Protein AF-A0A7C6KUZ1-F1 (afdb_monomer)

Structure (mmCIF, N/CA/C/O backbone):
data_AF-A0A7C6KUZ1-F1
#
_entry.id   AF-A0A7C6KUZ1-F1
#
loop_
_atom_site.group_PDB
_atom_site.id
_atom_site.type_symbol
_atom_site.label_atom_id
_atom_site.label_alt_id
_atom_site.label_comp_id
_atom_site.label_asym_id
_atom_site.label_entity_id
_atom_site.label_seq_id
_atom_site.pdbx_PDB_ins_code
_atom_site.Cartn_x
_atom_site.Cartn_y
_atom_site.Cartn_z
_atom_site.occupancy
_atom_site.B_iso_or_equiv
_atom_site.auth_seq_id
_atom_site.auth_comp_id
_atom_site.auth_asym_id
_atom_site.auth_atom_id
_atom_site.pdbx_PDB_model_num
ATOM 1 N N . SER A 1 1 ? 9.731 -13.318 -13.533 1.00 67.88 1 SER A N 1
ATOM 2 C CA . SER A 1 1 ? 9.171 -14.686 -13.403 1.00 67.88 1 SER A CA 1
ATOM 3 C C . SER A 1 1 ? 7.749 -14.728 -13.970 1.00 67.88 1 SER A C 1
ATOM 5 O O . SER A 1 1 ? 7.139 -13.667 -14.091 1.00 67.88 1 SER A O 1
ATOM 7 N N . PHE A 1 2 ? 7.208 -15.910 -14.306 1.00 75.69 2 PHE A N 1
ATOM 8 C CA . PHE A 1 2 ? 5.798 -16.084 -14.705 1.00 75.69 2 PHE A CA 1
ATOM 9 C C . PHE A 1 2 ? 4.838 -15.496 -13.659 1.00 75.69 2 PHE A C 1
ATOM 11 O O . PHE A 1 2 ? 3.909 -14.778 -14.020 1.00 75.69 2 PHE A O 1
ATOM 18 N N . SER A 1 3 ? 5.126 -15.685 -12.365 1.00 73.25 3 SER A N 1
ATOM 19 C CA . SER A 1 3 ? 4.327 -15.123 -11.269 1.00 73.25 3 SER A CA 1
ATOM 20 C C . SER A 1 3 ? 4.260 -13.597 -11.333 1.00 73.25 3 SER A C 1
ATOM 22 O O . SER A 1 3 ? 3.176 -13.034 -11.259 1.00 73.25 3 SER A O 1
ATOM 24 N N . THR A 1 4 ? 5.388 -12.913 -11.560 1.00 75.25 4 THR A N 1
ATOM 25 C CA . THR A 1 4 ? 5.439 -11.448 -11.730 1.00 75.25 4 THR A CA 1
ATOM 26 C C . THR A 1 4 ? 4.533 -10.992 -12.874 1.00 75.25 4 THR A C 1
ATOM 28 O O . THR A 1 4 ? 3.771 -10.040 -12.729 1.00 75.25 4 THR A O 1
ATOM 31 N N . TRP A 1 5 ? 4.587 -11.689 -14.011 1.00 80.56 5 TRP A N 1
ATOM 32 C CA . TRP A 1 5 ? 3.761 -11.385 -15.178 1.00 80.56 5 TRP A CA 1
ATOM 33 C C . TRP A 1 5 ? 2.267 -11.626 -14.912 1.00 80.56 5 TRP A C 1
ATOM 35 O O . TRP A 1 5 ? 1.442 -10.776 -15.246 1.00 80.56 5 TRP A O 1
ATOM 45 N N . LEU A 1 6 ? 1.915 -12.714 -14.226 1.00 79.06 6 LEU A N 1
ATOM 46 C CA . LEU A 1 6 ? 0.539 -12.987 -13.815 1.00 79.06 6 LEU A CA 1
ATOM 47 C C . LEU A 1 6 ? 0.023 -11.928 -12.828 1.00 79.06 6 LEU A C 1
ATOM 49 O O . LEU A 1 6 ? -1.076 -11.403 -13.009 1.00 79.06 6 LEU A O 1
ATOM 53 N N . TYR A 1 7 ? 0.839 -11.540 -11.840 1.00 75.44 7 TYR A N 1
ATOM 54 C CA . TYR A 1 7 ? 0.513 -10.459 -10.910 1.00 75.44 7 TYR A CA 1
ATOM 55 C C . TYR A 1 7 ? 0.292 -9.135 -11.638 1.00 75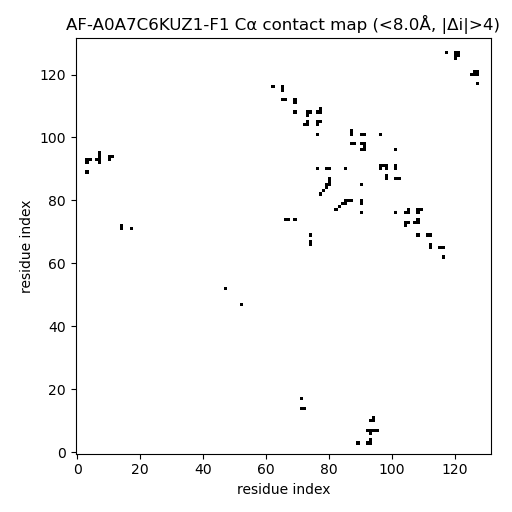.44 7 TYR A C 1
ATOM 57 O O . TYR A 1 7 ? -0.630 -8.413 -11.265 1.00 75.44 7 TYR A O 1
ATOM 65 N N . ARG A 1 8 ? 1.062 -8.817 -12.690 1.00 76.50 8 ARG A N 1
ATOM 66 C CA . ARG A 1 8 ? 0.825 -7.622 -13.525 1.00 76.50 8 ARG A CA 1
ATOM 67 C C . ARG A 1 8 ? -0.563 -7.641 -14.144 1.00 76.50 8 ARG A C 1
ATOM 69 O O . ARG A 1 8 ? -1.296 -6.663 -14.021 1.00 76.50 8 ARG A O 1
ATOM 76 N N . ILE A 1 9 ? -0.922 -8.742 -14.803 1.00 77.12 9 ILE A N 1
ATOM 77 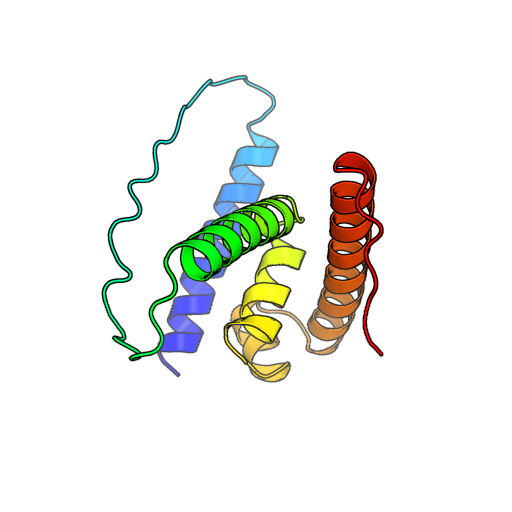C CA . ILE A 1 9 ? -2.217 -8.870 -15.480 1.00 77.12 9 ILE A CA 1
ATOM 78 C C . ILE A 1 9 ? -3.349 -8.765 -14.460 1.00 77.12 9 ILE A C 1
ATOM 80 O O . ILE A 1 9 ? -4.218 -7.907 -14.604 1.00 77.12 9 ILE A O 1
ATOM 84 N N . ALA A 1 10 ? -3.298 -9.566 -13.394 1.00 79.44 10 ALA A N 1
ATOM 85 C CA . ALA A 1 10 ? -4.315 -9.564 -12.348 1.00 79.44 10 ALA A CA 1
ATOM 86 C C . ALA A 1 10 ? -4.461 -8.179 -11.694 1.00 79.44 10 ALA A C 1
ATOM 88 O O . ALA A 1 10 ? -5.572 -7.675 -11.532 1.00 79.44 10 ALA A O 1
ATOM 89 N N . THR A 1 11 ? -3.338 -7.527 -11.379 1.00 80.25 11 THR A N 1
ATOM 90 C CA . THR A 1 11 ? -3.309 -6.185 -10.785 1.00 80.25 11 THR A CA 1
ATOM 91 C C . THR A 1 11 ? -3.942 -5.149 -11.704 1.00 80.25 11 THR A C 1
ATOM 93 O O . THR A 1 11 ? -4.770 -4.359 -11.250 1.00 80.25 11 THR A O 1
ATOM 96 N N . ASN A 1 12 ? -3.579 -5.145 -12.988 1.00 83.56 12 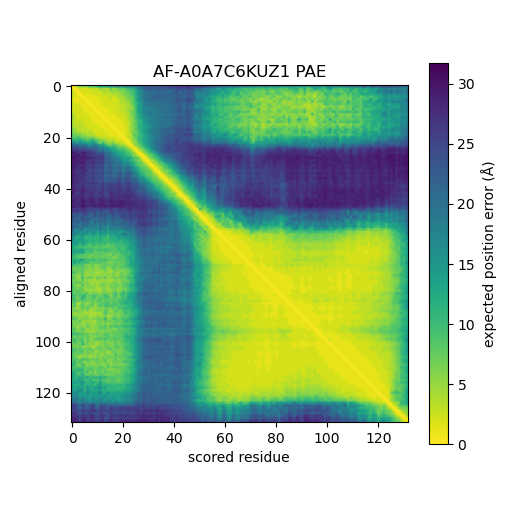ASN A N 1
ATOM 97 C CA . ASN A 1 12 ? -4.104 -4.182 -13.951 1.00 83.56 12 ASN A CA 1
ATOM 98 C C . ASN A 1 12 ? -5.613 -4.355 -14.139 1.00 83.56 12 ASN A C 1
ATOM 100 O O . ASN A 1 12 ? -6.345 -3.374 -14.031 1.00 83.56 12 ASN A O 1
ATOM 104 N N . VAL A 1 13 ? -6.083 -5.595 -14.310 1.00 81.69 13 VAL A N 1
ATOM 105 C CA . VAL A 1 13 ? -7.515 -5.904 -14.443 1.00 81.69 13 VAL A CA 1
ATOM 106 C C . VAL A 1 13 ? -8.286 -5.460 -13.198 1.00 81.69 13 VAL A C 1
ATOM 108 O O . VAL A 1 13 ? -9.290 -4.759 -13.317 1.00 81.69 13 VAL A O 1
ATOM 111 N N . CYS A 1 14 ? -7.794 -5.776 -11.995 1.00 79.00 14 CYS A N 1
ATOM 112 C CA . CYS A 1 14 ? -8.432 -5.344 -10.748 1.00 79.00 14 CYS A CA 1
ATOM 113 C C . CYS A 1 14 ? -8.471 -3.817 -10.606 1.00 79.00 14 CYS A C 1
ATOM 115 O O . CYS A 1 14 ? -9.504 -3.250 -10.245 1.00 79.00 14 CYS A O 1
ATOM 117 N N . LEU A 1 15 ? -7.362 -3.125 -10.885 1.00 83.50 15 LEU A N 1
ATOM 118 C CA . LEU A 1 15 ? -7.313 -1.666 -10.788 1.00 83.50 15 LEU A CA 1
ATOM 119 C C . LEU A 1 15 ? -8.227 -0.994 -11.816 1.00 83.50 15 LEU A C 1
ATOM 121 O O . LEU A 1 15 ? -8.883 -0.004 -11.482 1.00 83.50 15 LEU A O 1
ATOM 125 N N . ASP A 1 16 ? -8.297 -1.518 -13.035 1.00 81.69 16 ASP A N 1
ATOM 126 C CA . ASP A 1 16 ? -9.163 -0.981 -14.081 1.00 81.69 16 ASP A CA 1
ATOM 127 C C . ASP A 1 16 ? -10.638 -1.224 -13.783 1.00 81.69 16 ASP A C 1
ATOM 129 O O . ASP A 1 16 ? -11.445 -0.303 -13.935 1.00 81.69 16 ASP A O 1
ATOM 133 N N . GLU A 1 17 ? -10.989 -2.390 -13.243 1.00 79.62 17 GLU A N 1
ATOM 134 C CA . GLU A 1 17 ? -12.339 -2.671 -12.759 1.00 79.62 17 GLU A CA 1
ATOM 135 C C . GLU A 1 17 ? -12.739 -1.747 -11.607 1.00 79.62 17 GLU A C 1
ATOM 137 O O . GLU A 1 17 ? -13.832 -1.178 -11.620 1.00 79.62 17 GLU A O 1
ATOM 142 N N . LEU A 1 18 ? -11.847 -1.503 -10.644 1.00 78.56 18 LEU A N 1
ATOM 143 C CA . LEU A 1 18 ? -12.104 -0.559 -9.552 1.00 78.56 18 LEU A CA 1
ATOM 144 C C . LEU A 1 18 ? -12.268 0.877 -10.063 1.00 78.56 18 LEU A C 1
ATOM 146 O O . LEU A 1 18 ? -13.181 1.587 -9.637 1.00 78.56 18 LEU A O 1
ATOM 150 N N . ARG A 1 19 ? -11.440 1.309 -11.023 1.00 77.25 19 ARG A N 1
ATOM 151 C CA . ARG A 1 19 ? -11.607 2.611 -11.689 1.00 77.25 19 ARG A CA 1
ATOM 152 C C . ARG A 1 19 ? -12.938 2.685 -12.435 1.00 77.25 19 ARG A C 1
ATOM 154 O O . ARG A 1 19 ? -13.618 3.705 -12.360 1.00 77.25 19 ARG A O 1
ATOM 161 N N . ARG A 1 20 ? -13.329 1.620 -13.142 1.00 74.19 20 ARG A N 1
ATOM 162 C CA . ARG A 1 20 ? -14.603 1.532 -13.867 1.00 74.19 20 ARG A CA 1
ATOM 163 C C . ARG A 1 20 ? -15.791 1.604 -12.913 1.00 74.19 20 ARG A C 1
ATOM 165 O O . ARG A 1 20 ? -16.735 2.328 -13.208 1.00 74.19 20 ARG A O 1
ATOM 172 N N . ARG A 1 21 ? -15.744 0.902 -11.779 1.00 72.81 21 ARG A N 1
ATOM 173 C CA . ARG A 1 21 ? -16.782 0.944 -10.736 1.00 72.81 21 ARG A CA 1
ATOM 174 C C . ARG A 1 21 ? -16.903 2.337 -10.123 1.00 72.81 21 ARG A C 1
ATOM 176 O O . ARG A 1 21 ? -18.005 2.865 -10.082 1.00 72.81 21 ARG A O 1
ATOM 183 N N . ASN A 1 22 ? -15.783 2.979 -9.783 1.00 64.94 22 ASN A N 1
ATOM 184 C CA . ASN A 1 22 ? -15.789 4.357 -9.279 1.00 64.94 22 ASN A CA 1
ATOM 185 C C . ASN A 1 22 ? -16.365 5.361 -10.293 1.00 64.94 22 ASN A C 1
ATOM 187 O O . ASN A 1 22 ? -17.048 6.295 -9.894 1.00 64.94 22 ASN A O 1
ATOM 191 N N . ARG A 1 23 ? -16.141 5.162 -11.602 1.00 63.41 23 ARG A N 1
ATOM 192 C CA . ARG A 1 23 ? -16.759 5.988 -12.659 1.00 63.41 23 ARG A CA 1
ATOM 193 C C . ARG A 1 23 ? -18.249 5.694 -12.873 1.00 63.41 23 ARG A C 1
ATOM 195 O O . ARG A 1 23 ? -18.985 6.589 -13.263 1.00 63.41 23 ARG A O 1
ATOM 202 N N . LYS A 1 24 ? -18.694 4.454 -12.640 1.00 56.25 24 LYS A N 1
ATOM 203 C CA . LYS A 1 24 ? -20.103 4.035 -12.772 1.00 56.25 24 LYS A CA 1
ATOM 204 C C . LYS A 1 24 ? -20.946 4.293 -11.515 1.00 56.25 24 LYS A C 1
ATOM 206 O O . LYS A 1 24 ? -22.163 4.179 -11.592 1.00 56.25 24 LYS A O 1
ATOM 211 N N . ALA A 1 25 ? -20.337 4.697 -10.399 1.00 51.00 25 ALA A N 1
ATOM 212 C CA . ALA A 1 25 ? -21.009 4.996 -9.130 1.00 51.00 25 ALA A CA 1
ATOM 213 C C . ALA A 1 25 ? -21.935 6.241 -9.148 1.00 51.00 25 ALA A C 1
ATOM 215 O O . ALA A 1 25 ? -22.352 6.701 -8.091 1.00 51.00 25 ALA A O 1
ATOM 216 N N . VAL A 1 26 ? -22.292 6.770 -10.329 1.00 50.41 26 VAL A N 1
ATOM 217 C CA . VAL A 1 26 ? -23.404 7.728 -10.5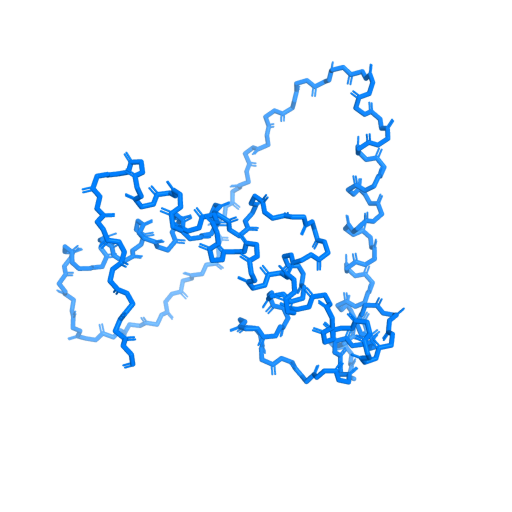14 1.00 50.41 26 VAL A CA 1
ATOM 218 C C . VAL A 1 26 ? -24.765 7.007 -10.588 1.00 50.41 26 VAL A C 1
ATOM 220 O O . VAL A 1 26 ? -25.804 7.654 -10.560 1.00 50.41 26 VAL A O 1
ATOM 223 N N . VAL A 1 27 ? -24.801 5.670 -10.615 1.00 40.84 27 VAL A N 1
ATOM 224 C CA . VAL A 1 27 ? -26.057 4.903 -10.555 1.00 40.84 27 VAL A CA 1
ATOM 225 C C . VAL A 1 27 ? -25.977 3.892 -9.406 1.00 40.84 27 VAL A C 1
ATOM 227 O O . VAL A 1 27 ? -25.052 3.073 -9.396 1.00 40.84 27 VAL A O 1
ATOM 230 N N . PRO A 1 28 ? -26.892 3.933 -8.418 1.00 42.22 28 PRO A N 1
ATOM 231 C CA . PRO A 1 28 ? -26.840 3.027 -7.284 1.00 42.22 28 PRO A CA 1
ATOM 232 C C . PRO A 1 28 ? -27.331 1.652 -7.733 1.00 42.22 28 PRO A C 1
ATOM 234 O O . PRO A 1 28 ? -28.497 1.482 -8.073 1.00 42.22 28 PRO A O 1
ATOM 237 N N . ILE A 1 29 ? -26.449 0.655 -7.721 1.00 42.06 29 ILE A N 1
ATOM 238 C CA . ILE A 1 29 ? -26.863 -0.746 -7.787 1.00 42.06 29 ILE A CA 1
ATOM 239 C C . ILE A 1 29 ? -26.324 -1.434 -6.543 1.00 42.06 29 ILE A C 1
ATOM 241 O O . ILE A 1 29 ? -25.121 -1.631 -6.368 1.00 42.06 29 ILE A O 1
ATOM 245 N N . HIS A 1 30 ? -27.269 -1.732 -5.660 1.00 44.88 30 HIS A N 1
ATOM 246 C CA . HIS A 1 30 ? -27.124 -2.607 -4.517 1.00 44.88 30 HIS A CA 1
ATOM 247 C C . HIS A 1 30 ? -26.682 -3.985 -5.022 1.00 44.88 30 HIS A C 1
ATOM 249 O O . HIS A 1 30 ? -27.452 -4.678 -5.680 1.00 44.88 30 HIS A O 1
ATOM 255 N N . CYS A 1 31 ? -25.444 -4.377 -4.739 1.00 35.38 31 CYS A N 1
ATOM 256 C CA . CYS A 1 31 ? -24.990 -5.748 -4.931 1.00 35.38 31 CYS A CA 1
ATOM 257 C C . CYS A 1 31 ? -24.258 -6.182 -3.667 1.00 35.38 31 CYS A C 1
ATOM 259 O O . CYS A 1 31 ? -23.110 -5.804 -3.433 1.00 35.38 31 CYS A O 1
ATOM 261 N N . GLN A 1 32 ? -24.964 -6.965 -2.854 1.00 41.84 32 GLN A N 1
ATOM 262 C CA . GLN A 1 32 ? -24.366 -7.829 -1.850 1.00 41.84 32 GLN A CA 1
ATOM 263 C C . GLN A 1 32 ? -23.457 -8.812 -2.590 1.00 41.84 32 GLN A C 1
ATOM 265 O O . GLN A 1 32 ? -23.897 -9.491 -3.516 1.00 41.84 32 GLN A O 1
ATOM 270 N N . VAL A 1 33 ? -22.179 -8.837 -2.225 1.00 35.78 33 VAL A N 1
ATOM 271 C CA . VAL A 1 33 ? -21.237 -9.851 -2.693 1.00 35.78 33 VAL A CA 1
ATOM 272 C C . VAL A 1 33 ? -20.814 -10.625 -1.457 1.00 35.78 33 VAL A C 1
ATOM 274 O O . VAL A 1 33 ? -19.962 -10.178 -0.694 1.00 35.78 33 VAL A O 1
ATOM 277 N N . THR A 1 34 ? -21.468 -11.760 -1.241 1.00 38.34 34 THR A N 1
ATOM 278 C CA . THR A 1 34 ? -20.961 -12.853 -0.418 1.00 38.34 34 THR A CA 1
ATOM 279 C C . THR A 1 34 ? -19.747 -13.431 -1.141 1.00 38.34 34 THR A C 1
ATOM 281 O O . THR A 1 34 ? -19.876 -13.987 -2.229 1.00 38.34 34 THR A O 1
ATOM 284 N N . ILE A 1 35 ? -18.556 -13.222 -0.579 1.00 39.50 35 ILE A N 1
ATOM 285 C CA . ILE A 1 35 ? -17.341 -13.919 -1.006 1.00 39.50 35 ILE A CA 1
ATOM 286 C C . ILE A 1 35 ? -17.171 -15.080 -0.035 1.00 39.50 35 ILE A C 1
ATOM 288 O O . ILE A 1 35 ? -16.973 -14.874 1.160 1.00 39.50 35 ILE A O 1
ATOM 292 N N . ASP A 1 36 ? -17.351 -16.281 -0.566 1.00 39.31 36 ASP A N 1
ATOM 293 C CA . ASP A 1 36 ? -17.129 -17.551 0.107 1.00 39.31 36 ASP A CA 1
ATOM 294 C C . ASP A 1 36 ? -15.612 -17.810 0.133 1.00 39.31 36 ASP A C 1
ATOM 296 O O . ASP A 1 36 ? -15.023 -18.202 -0.874 1.00 39.31 36 ASP A O 1
ATOM 300 N N . ASP A 1 37 ? -14.959 -17.479 1.250 1.00 39.06 37 ASP A N 1
ATOM 301 C CA . ASP A 1 37 ? -13.518 -17.674 1.464 1.00 39.06 37 ASP A CA 1
ATOM 302 C C . ASP A 1 37 ? -13.260 -19.024 2.165 1.00 39.06 37 ASP A C 1
ATOM 304 O O . ASP A 1 37 ? -12.805 -19.094 3.309 1.00 39.06 37 ASP A O 1
ATOM 308 N N . GLU A 1 38 ? -13.511 -20.132 1.466 1.00 45.56 38 GLU A N 1
ATOM 309 C CA . GLU A 1 38 ? -12.865 -21.411 1.774 1.00 45.56 38 GLU A CA 1
ATOM 310 C C . GLU A 1 38 ? -11.614 -21.561 0.905 1.00 45.56 38 GLU A C 1
ATOM 312 O O . GLU A 1 38 ? -11.713 -21.966 -0.252 1.00 45.56 38 GLU A O 1
ATOM 317 N N . GLN A 1 39 ? -10.433 -21.243 1.460 1.00 41.53 39 GLN A N 1
ATOM 318 C CA . GLN A 1 39 ? -9.166 -21.962 1.211 1.00 41.53 39 GLN A CA 1
ATOM 319 C C . GLN A 1 39 ? -7.963 -21.314 1.918 1.00 41.53 39 GLN A C 1
ATOM 321 O O . GLN A 1 39 ? -7.116 -20.695 1.292 1.00 41.53 39 GLN A O 1
ATOM 326 N N . TYR A 1 40 ? -7.828 -21.540 3.226 1.00 36.34 40 TYR A N 1
ATOM 327 C CA . TYR A 1 40 ? -6.516 -21.595 3.891 1.00 36.34 40 TYR A CA 1
ATOM 328 C C . TYR A 1 40 ? -6.596 -22.613 5.032 1.00 36.34 40 TYR A C 1
ATOM 330 O O . TYR A 1 40 ? -6.799 -22.276 6.197 1.00 36.34 40 TYR A O 1
ATOM 338 N N . ARG A 1 41 ? -6.501 -23.900 4.680 1.00 43.28 41 ARG A N 1
ATOM 339 C CA . ARG A 1 41 ? -6.446 -25.003 5.645 1.00 43.28 41 ARG A CA 1
ATOM 340 C C . ARG A 1 41 ? -4.989 -25.390 5.922 1.00 43.28 41 ARG A C 1
ATOM 342 O O . ARG A 1 41 ? -4.282 -25.815 5.018 1.00 43.28 41 ARG A O 1
ATOM 349 N N . ASN A 1 42 ? -4.653 -25.337 7.213 1.00 40.91 42 ASN A N 1
ATOM 350 C CA . ASN A 1 42 ? -3.723 -26.200 7.954 1.00 40.91 42 ASN A CA 1
ATOM 351 C C . ASN A 1 42 ? -2.205 -25.963 7.844 1.00 40.91 42 ASN A C 1
ATOM 353 O O . ASN A 1 42 ? -1.524 -26.537 7.002 1.00 40.91 42 ASN A O 1
ATOM 357 N N . ILE A 1 43 ? -1.669 -25.283 8.863 1.00 40.41 43 ILE A N 1
ATOM 358 C CA . ILE A 1 43 ? -0.380 -25.632 9.478 1.00 40.41 43 ILE A CA 1
ATOM 359 C C . ILE A 1 43 ? -0.696 -25.918 10.957 1.00 40.41 43 ILE A C 1
ATOM 361 O O . ILE A 1 43 ? -1.165 -25.006 11.639 1.00 40.41 43 ILE A O 1
ATOM 365 N N . PRO A 1 44 ? -0.551 -27.157 11.456 1.00 44.91 44 PRO A N 1
ATOM 366 C CA . PRO A 1 44 ? -0.802 -27.455 12.858 1.00 44.91 44 PRO A CA 1
ATOM 367 C C . PRO A 1 44 ? 0.448 -27.107 13.670 1.00 44.91 44 PRO A C 1
ATOM 369 O O . PRO A 1 44 ? 1.480 -27.751 13.503 1.00 44.91 44 PRO A O 1
ATOM 372 N N . ASP A 1 45 ? 0.353 -26.106 14.545 1.00 37.72 45 ASP A N 1
ATOM 373 C CA . ASP A 1 45 ? 1.369 -25.862 15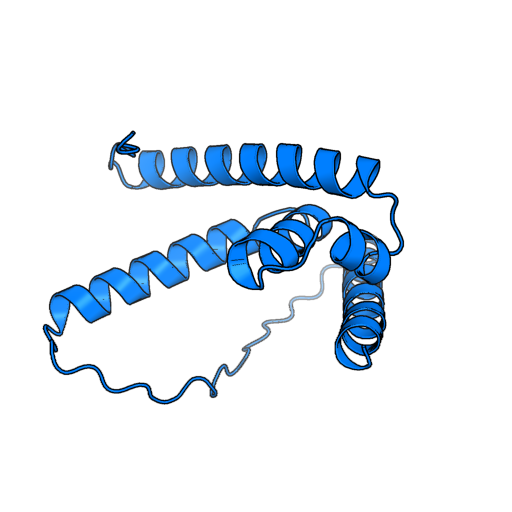.572 1.00 37.72 45 ASP A CA 1
ATOM 374 C C . ASP A 1 45 ? 0.778 -26.058 16.978 1.00 37.72 45 ASP A C 1
ATOM 376 O O . ASP A 1 45 ? -0.345 -25.651 17.288 1.00 37.72 45 ASP A O 1
ATOM 380 N N . LEU A 1 46 ? 1.542 -26.764 17.806 1.00 43.66 46 LEU A N 1
ATOM 381 C CA . LEU A 1 46 ? 1.152 -27.545 18.985 1.00 43.66 46 LEU A CA 1
ATOM 382 C C . LEU A 1 46 ? 1.041 -26.716 20.280 1.00 43.66 46 LEU A C 1
ATOM 384 O O . LEU A 1 46 ? 1.298 -27.215 21.370 1.00 43.66 46 LEU A O 1
ATOM 388 N N . SER A 1 47 ? 0.600 -25.459 20.187 1.00 41.84 47 SER A N 1
ATOM 389 C CA . SER A 1 47 ? 0.408 -24.566 21.348 1.00 41.84 47 SER A CA 1
ATOM 390 C C . SER A 1 47 ? -1.006 -23.970 21.362 1.00 41.84 47 SER A C 1
ATOM 392 O O . SER A 1 47 ? -1.210 -22.758 21.321 1.00 41.84 47 SER A O 1
ATOM 394 N N . TYR A 1 48 ? -2.008 -24.850 21.336 1.00 43.09 48 TYR A N 1
ATOM 395 C CA . TYR A 1 48 ? -3.417 -24.527 21.108 1.00 43.09 48 TYR A CA 1
ATOM 396 C C . TYR A 1 48 ? -4.099 -23.993 22.379 1.00 43.09 48 TYR A C 1
ATOM 398 O O . TYR A 1 48 ? -4.680 -24.753 23.151 1.00 43.09 48 TYR A O 1
ATOM 406 N N . VAL A 1 49 ? -4.049 -22.675 22.596 1.00 44.06 49 VAL A N 1
ATOM 407 C CA . VAL A 1 49 ? -4.940 -21.978 23.541 1.00 44.06 49 VAL A CA 1
ATOM 408 C C . VAL A 1 49 ? -6.083 -21.363 22.725 1.00 44.06 49 VAL A C 1
ATOM 410 O O . VAL A 1 49 ? -5.848 -20.375 22.024 1.00 44.06 49 VAL A O 1
ATOM 413 N N . PRO A 1 50 ? -7.312 -21.920 22.770 1.00 55.59 50 PRO A N 1
ATOM 414 C CA . PRO A 1 50 ? -8.414 -21.497 21.899 1.00 55.59 50 PRO A CA 1
ATOM 415 C C . PRO A 1 50 ? -8.707 -19.995 21.973 1.00 55.59 50 PRO A C 1
ATOM 417 O O . PRO A 1 50 ? -8.981 -19.363 20.959 1.00 55.59 50 PRO A O 1
ATOM 420 N N . GLU A 1 51 ? -8.576 -19.410 23.160 1.00 43.19 51 GLU A N 1
ATOM 421 C CA . GLU A 1 51 ? -8.850 -17.997 23.419 1.00 43.19 51 GLU A CA 1
ATOM 422 C C . GLU A 1 51 ? -7.853 -17.052 22.719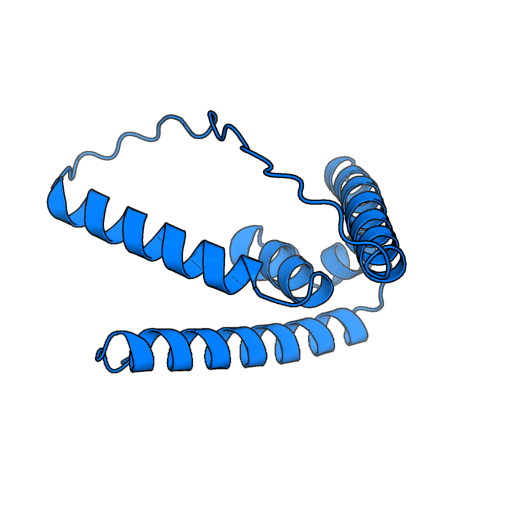 1.00 43.19 51 GLU A C 1
ATOM 424 O O . GLU A 1 51 ? -8.261 -16.060 22.119 1.00 43.19 51 GLU A O 1
ATOM 429 N N . LEU A 1 52 ? -6.559 -17.399 22.686 1.00 41.97 52 LEU A N 1
ATOM 430 C CA . LEU A 1 52 ? -5.530 -16.618 21.980 1.00 41.97 52 LEU A CA 1
ATOM 431 C C . LEU A 1 52 ? -5.642 -16.762 20.453 1.00 41.97 52 LEU A C 1
ATOM 433 O O . LEU A 1 52 ? -5.375 -15.818 19.704 1.00 41.97 52 LEU A O 1
ATOM 437 N N . VAL A 1 53 ? -6.068 -17.933 19.973 1.00 54.31 53 VAL A N 1
ATOM 438 C CA . VAL A 1 53 ? -6.303 -18.182 18.541 1.00 54.31 53 VAL A CA 1
ATOM 439 C C . VAL A 1 53 ? -7.530 -17.412 18.042 1.00 54.31 53 VAL A C 1
ATOM 441 O O . VAL A 1 53 ? -7.524 -16.904 16.923 1.00 54.31 53 VAL A O 1
ATOM 444 N N . VAL A 1 54 ? -8.577 -17.282 18.859 1.00 58.03 54 VAL A N 1
ATOM 445 C CA . VAL A 1 54 ? -9.761 -16.481 18.511 1.00 58.03 54 VAL A CA 1
ATOM 446 C C . VAL A 1 54 ? -9.435 -14.986 18.532 1.00 58.03 54 VAL A C 1
ATOM 448 O O . VAL A 1 54 ? -9.674 -14.318 17.529 1.00 58.03 54 VAL A O 1
ATOM 451 N N . GLN A 1 55 ? -8.784 -14.476 19.586 1.00 59.09 55 GLN A N 1
ATOM 452 C CA . GLN A 1 55 ? -8.385 -13.060 19.657 1.00 59.09 55 GLN A CA 1
ATOM 453 C C . GLN A 1 55 ? -7.444 -12.650 18.512 1.00 59.09 55 GLN A 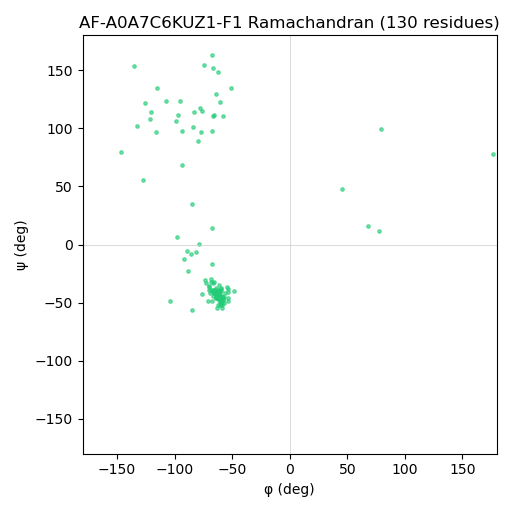C 1
ATOM 455 O O . GLN A 1 55 ? -7.554 -11.551 17.967 1.00 59.09 55 GLN A O 1
ATOM 460 N N . SER A 1 56 ? -6.526 -13.535 18.105 1.00 67.00 56 SER A N 1
ATOM 461 C CA . SER A 1 56 ? -5.638 -13.270 16.965 1.00 67.00 56 SER A CA 1
ATOM 462 C C . SER A 1 56 ? -6.376 -13.272 15.625 1.00 67.00 56 SER A C 1
ATOM 464 O O . SER A 1 56 ? -6.066 -12.438 14.774 1.00 67.00 56 SER A O 1
ATOM 466 N N . LYS A 1 57 ? -7.385 -14.135 15.444 1.00 75.06 57 LYS A N 1
ATOM 467 C CA . LYS A 1 57 ? -8.245 -14.129 14.250 1.00 75.06 57 LYS A CA 1
ATOM 468 C C . LYS A 1 57 ? -9.100 -12.869 14.156 1.00 75.06 57 LYS A C 1
ATOM 470 O O . LYS A 1 57 ? -9.167 -12.284 13.079 1.00 75.06 57 LYS A O 1
ATOM 475 N N . GLU A 1 58 ? -9.707 -12.435 15.258 1.00 75.75 58 GLU A N 1
ATOM 476 C CA . GLU A 1 58 ? -10.485 -11.190 15.306 1.00 75.75 58 GLU A CA 1
ATOM 477 C C . GLU A 1 58 ? -9.600 -9.991 14.950 1.00 75.75 58 GLU A C 1
ATOM 479 O O . GLU A 1 58 ? -9.903 -9.239 14.026 1.00 75.75 58 GLU A O 1
ATOM 484 N N . LEU A 1 59 ? -8.429 -9.871 15.584 1.00 77.19 59 LEU A N 1
ATOM 485 C CA . LEU A 1 59 ? -7.477 -8.807 15.271 1.00 77.19 59 LEU A CA 1
ATOM 486 C C . LEU A 1 59 ? -7.013 -8.851 13.804 1.00 77.19 59 LEU A C 1
ATOM 488 O O . LEU A 1 59 ? -6.871 -7.808 13.162 1.00 77.19 59 LEU A O 1
ATOM 492 N N . GLN A 1 60 ? -6.778 -10.045 13.258 1.00 80.00 60 GLN A N 1
ATOM 493 C CA . GLN A 1 60 ? -6.399 -10.215 11.858 1.00 80.00 60 GLN A CA 1
ATOM 494 C C . GLN A 1 60 ? -7.507 -9.733 10.914 1.00 80.00 60 GLN A C 1
ATOM 496 O O . GLN A 1 60 ? -7.208 -9.025 9.950 1.00 80.00 60 GLN A O 1
ATOM 501 N N . GLN A 1 61 ? -8.768 -10.074 11.192 1.00 83.62 61 GLN A N 1
ATOM 502 C CA . GLN A 1 61 ? -9.917 -9.599 10.418 1.00 83.62 61 GLN A CA 1
ATOM 503 C C . GLN A 1 61 ? -10.029 -8.072 10.476 1.00 83.62 61 GLN A C 1
ATOM 505 O O . GLN A 1 61 ? -10.144 -7.423 9.438 1.00 83.62 61 GLN A O 1
ATOM 510 N N . GLU A 1 62 ? -9.874 -7.481 11.657 1.00 85.31 62 GLU A N 1
ATOM 511 C CA . GLU A 1 62 ? -9.930 -6.029 11.848 1.00 85.31 62 GLU A CA 1
ATOM 512 C C . GLU A 1 62 ? -8.822 -5.301 11.070 1.00 85.31 62 GLU A C 1
ATOM 514 O O . GLU A 1 62 ? -9.065 -4.316 10.365 1.00 85.31 62 GLU A O 1
ATOM 519 N N . ILE A 1 63 ? -7.588 -5.809 11.124 1.00 83.38 63 ILE A N 1
ATOM 520 C CA . ILE A 1 63 ? -6.475 -5.269 10.333 1.00 83.38 63 ILE A CA 1
ATOM 521 C C . ILE A 1 63 ? -6.757 -5.422 8.833 1.00 83.38 63 ILE A C 1
ATOM 523 O O . ILE A 1 63 ? -6.497 -4.491 8.060 1.00 83.38 63 ILE A O 1
ATOM 527 N N . GLN A 1 64 ? -7.312 -6.561 8.414 1.00 86.94 64 GLN A N 1
ATOM 528 C CA . GLN A 1 64 ? -7.663 -6.817 7.022 1.00 86.94 64 GLN A CA 1
ATOM 529 C C . GLN A 1 64 ? -8.724 -5.829 6.519 1.00 86.94 64 GLN A C 1
ATOM 531 O O . GLN A 1 64 ? -8.579 -5.286 5.422 1.00 86.94 64 GLN A O 1
ATOM 536 N N . GLU A 1 65 ? -9.741 -5.516 7.321 1.00 89.12 65 GLU A N 1
ATOM 537 C CA . GLU A 1 65 ? -10.743 -4.491 7.011 1.00 89.12 65 GLU A CA 1
ATOM 538 C C . GLU A 1 65 ? -10.120 -3.099 6.879 1.00 89.12 65 GLU A C 1
ATOM 540 O O . GLU A 1 65 ? -10.393 -2.362 5.923 1.00 89.12 65 GLU A O 1
ATOM 545 N N . ILE A 1 66 ? -9.205 -2.743 7.782 1.00 88.44 66 ILE A N 1
ATOM 546 C CA . ILE A 1 66 ? -8.494 -1.465 7.715 1.00 88.44 66 ILE A CA 1
ATOM 547 C C . ILE A 1 66 ? -7.667 -1.376 6.426 1.00 88.44 66 ILE A C 1
ATOM 549 O O . ILE A 1 66 ? -7.731 -0.355 5.729 1.00 88.44 66 ILE A O 1
ATOM 553 N N . ILE A 1 67 ? -6.938 -2.434 6.063 1.00 87.31 67 ILE A N 1
ATOM 554 C CA . ILE A 1 67 ? -6.192 -2.532 4.800 1.00 87.31 67 ILE A CA 1
ATOM 555 C C . ILE A 1 67 ? -7.152 -2.444 3.600 1.00 87.31 67 ILE A C 1
ATOM 557 O O . ILE A 1 67 ? -6.891 -1.711 2.636 1.00 87.31 67 ILE A O 1
ATOM 561 N N . ASN A 1 68 ? -8.310 -3.101 3.681 1.00 89.00 68 ASN A N 1
ATOM 562 C CA . ASN A 1 68 ? -9.374 -3.062 2.678 1.00 89.00 68 ASN A CA 1
ATOM 563 C C . ASN A 1 68 ? -10.068 -1.695 2.566 1.00 89.00 68 ASN A C 1
ATOM 565 O O . ASN A 1 68 ? -10.687 -1.395 1.547 1.00 89.00 68 ASN A O 1
ATOM 569 N N . SER A 1 69 ? -9.910 -0.815 3.550 1.00 89.06 69 SER A N 1
ATOM 570 C CA . SER A 1 69 ? -10.402 0.565 3.493 1.00 89.06 69 SER A CA 1
ATOM 571 C C . SER A 1 69 ? -9.395 1.554 2.879 1.00 89.06 69 SER A C 1
ATOM 573 O O . SER A 1 69 ? -9.695 2.745 2.727 1.00 89.06 69 SER A O 1
ATOM 575 N N . LEU A 1 70 ? -8.171 1.110 2.567 1.00 89.69 70 LEU A N 1
ATOM 576 C CA . LEU A 1 70 ? -7.169 1.933 1.889 1.00 89.69 70 LEU A CA 1
ATOM 577 C C . LEU A 1 70 ? -7.500 2.106 0.407 1.00 89.69 70 LEU A C 1
ATOM 579 O O . LEU A 1 70 ? -8.115 1.239 -0.220 1.00 89.69 70 LEU A O 1
ATOM 583 N N . ASN A 1 71 ? -6.997 3.205 -0.166 1.00 89.50 71 ASN A N 1
ATOM 584 C CA . ASN A 1 71 ? -6.985 3.403 -1.612 1.00 89.50 71 ASN A CA 1
ATOM 585 C C . ASN A 1 71 ? -6.375 2.155 -2.289 1.00 89.50 71 ASN A C 1
ATOM 587 O O . ASN A 1 71 ? -5.321 1.700 -1.834 1.00 89.50 71 ASN A O 1
ATOM 591 N N . PRO A 1 72 ? -6.980 1.627 -3.369 1.00 88.94 72 PRO A N 1
ATOM 592 C CA . PRO A 1 72 ? -6.496 0.431 -4.056 1.00 88.94 72 PRO A CA 1
ATOM 593 C C . PRO A 1 72 ? -4.998 0.448 -4.375 1.00 88.94 72 PRO A C 1
ATOM 595 O O . PRO A 1 72 ? -4.316 -0.552 -4.171 1.00 88.94 72 PRO A O 1
ATOM 598 N N . GLN A 1 73 ? -4.450 1.596 -4.791 1.00 88.69 73 GLN A N 1
ATOM 599 C CA . GLN A 1 73 ? -3.019 1.712 -5.094 1.00 88.69 73 GLN A CA 1
ATOM 600 C C . GLN A 1 73 ? -2.135 1.600 -3.847 1.00 88.69 73 GLN A C 1
ATOM 602 O O . GLN A 1 73 ? -1.017 1.106 -3.936 1.00 88.69 73 GLN A O 1
ATOM 607 N N . TYR A 1 74 ? -2.615 2.066 -2.692 1.00 92.62 74 TYR A N 1
ATOM 608 C CA . TYR A 1 74 ? -1.898 1.972 -1.417 1.00 92.62 74 TYR A CA 1
ATOM 609 C C . TYR A 1 74 ? -1.972 0.565 -0.842 1.00 92.62 74 TYR A C 1
ATOM 611 O O . TYR A 1 74 ? -0.963 0.037 -0.386 1.00 92.62 74 TYR A O 1
ATOM 619 N N . ARG A 1 75 ? -3.153 -0.053 -0.919 1.00 93.00 75 ARG A N 1
ATOM 620 C CA . ARG A 1 75 ? -3.362 -1.441 -0.515 1.00 93.00 75 ARG A CA 1
ATOM 621 C C . ARG A 1 75 ? -2.447 -2.381 -1.287 1.00 93.00 75 ARG A C 1
ATOM 623 O O . ARG A 1 75 ? -1.751 -3.184 -0.684 1.00 93.00 75 ARG A O 1
ATOM 630 N N . LEU A 1 76 ? -2.410 -2.226 -2.606 1.00 91.50 76 LEU A N 1
ATOM 631 C CA . LEU A 1 76 ? -1.601 -3.047 -3.494 1.00 91.50 76 LEU A CA 1
ATOM 632 C C . LEU A 1 76 ? -0.112 -3.009 -3.129 1.00 91.50 76 LEU A C 1
ATOM 634 O O . LEU A 1 76 ? 0.498 -4.059 -2.967 1.00 91.50 76 LEU A O 1
ATOM 638 N N . VAL A 1 77 ? 0.474 -1.817 -2.961 1.00 92.88 77 VAL A N 1
ATOM 639 C CA . VAL A 1 77 ? 1.907 -1.714 -2.629 1.00 92.88 77 VAL A CA 1
ATOM 640 C C . VAL A 1 77 ? 2.224 -2.225 -1.222 1.00 92.88 77 VAL A C 1
ATOM 642 O O . VAL A 1 77 ? 3.315 -2.745 -1.021 1.00 92.88 77 VAL A O 1
ATOM 645 N N . ILE A 1 78 ? 1.286 -2.123 -0.271 1.00 92.12 78 ILE A N 1
ATOM 646 C CA . ILE A 1 78 ? 1.426 -2.732 1.062 1.00 92.12 78 ILE A CA 1
ATOM 647 C C . ILE A 1 78 ? 1.388 -4.254 0.955 1.00 92.12 78 ILE A C 1
ATOM 649 O O . ILE A 1 78 ? 2.270 -4.907 1.492 1.00 92.12 78 ILE A O 1
ATOM 653 N N . ILE A 1 79 ? 0.420 -4.828 0.235 1.00 89.31 79 ILE A N 1
ATOM 654 C CA . ILE A 1 79 ? 0.323 -6.285 0.075 1.00 89.31 79 ILE A CA 1
ATOM 655 C C . ILE A 1 79 ? 1.591 -6.825 -0.584 1.00 89.31 79 ILE A C 1
ATOM 657 O O . ILE A 1 79 ? 2.207 -7.749 -0.063 1.00 89.31 79 ILE A O 1
ATOM 661 N N . LEU A 1 80 ? 2.019 -6.226 -1.696 1.00 89.88 80 LEU A N 1
ATOM 662 C CA . LEU A 1 80 ? 3.197 -6.707 -2.411 1.00 89.88 80 LEU A CA 1
ATOM 663 C C . LEU A 1 80 ? 4.472 -6.580 -1.567 1.00 89.88 80 LEU A C 1
ATOM 665 O O . LEU A 1 80 ? 5.302 -7.482 -1.595 1.00 89.88 80 LEU A O 1
ATOM 669 N N . ARG A 1 81 ? 4.634 -5.490 -0.803 1.00 92.12 81 ARG A N 1
ATOM 670 C CA . ARG A 1 81 ? 5.854 -5.268 -0.020 1.00 92.12 81 ARG A CA 1
ATOM 671 C C . ARG A 1 81 ? 5.841 -5.944 1.346 1.00 92.12 81 ARG A C 1
ATOM 673 O O . ARG A 1 81 ? 6.780 -6.655 1.675 1.00 92.12 81 ARG A O 1
ATOM 680 N N . ASP A 1 82 ? 4.838 -5.632 2.154 1.00 86.50 82 ASP A N 1
ATOM 681 C CA . ASP A 1 82 ? 4.818 -5.920 3.589 1.00 86.50 82 ASP A CA 1
ATOM 682 C C . ASP A 1 82 ? 4.241 -7.315 3.886 1.00 86.50 82 ASP A C 1
ATOM 684 O O . ASP A 1 82 ? 4.560 -7.881 4.925 1.00 86.50 82 ASP A O 1
ATOM 688 N N . ILE A 1 83 ? 3.432 -7.882 2.977 1.00 84.88 83 ILE A N 1
ATOM 689 C CA . ILE A 1 83 ? 2.844 -9.227 3.131 1.00 84.88 83 ILE A CA 1
ATOM 690 C C . ILE A 1 83 ? 3.563 -10.252 2.245 1.00 84.88 83 ILE A C 1
ATOM 692 O O . ILE A 1 83 ? 3.941 -11.315 2.717 1.00 84.88 83 ILE A O 1
ATOM 696 N N . GLN A 1 84 ? 3.765 -9.939 0.963 1.00 85.25 84 GLN A N 1
ATOM 697 C CA . GLN A 1 84 ? 4.351 -10.870 -0.013 1.00 85.25 84 GLN A CA 1
ATOM 698 C C . GLN A 1 84 ? 5.880 -10.750 -0.142 1.00 85.25 84 GLN A C 1
ATOM 700 O O . GLN A 1 84 ? 6.509 -11.610 -0.748 1.00 85.25 84 GLN A O 1
ATOM 705 N N . GLY A 1 85 ? 6.493 -9.696 0.409 1.00 87.75 85 GLY A N 1
ATOM 706 C CA . GLY A 1 85 ? 7.952 -9.564 0.484 1.00 87.75 85 GLY A CA 1
ATOM 707 C C . GLY A 1 85 ? 8.671 -9.136 -0.803 1.00 87.75 85 GLY A C 1
ATOM 708 O O . GLY A 1 85 ? 9.899 -9.183 -0.836 1.00 87.75 85 GLY A O 1
ATOM 709 N N . TYR A 1 86 ? 7.963 -8.681 -1.842 1.00 91.31 86 TYR A N 1
ATOM 710 C CA . TYR A 1 86 ? 8.588 -8.274 -3.108 1.00 91.31 86 TYR A CA 1
ATOM 711 C C . TYR A 1 86 ? 9.547 -7.077 -2.949 1.00 91.31 86 TYR A C 1
ATOM 7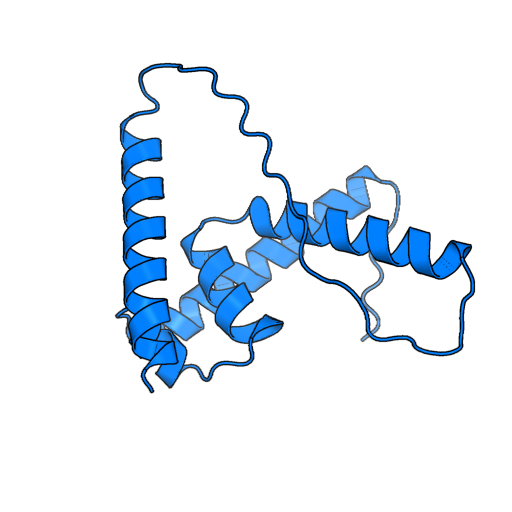13 O O . TYR A 1 86 ? 9.355 -6.165 -2.126 1.00 91.31 86 TYR A O 1
ATOM 721 N N . SER A 1 87 ? 10.589 -7.052 -3.783 1.00 92.94 87 SER A N 1
ATOM 722 C CA . SER A 1 87 ? 11.528 -5.928 -3.901 1.00 92.94 87 SER A CA 1
ATOM 723 C C . SER A 1 87 ? 10.864 -4.683 -4.506 1.00 92.94 87 SER A C 1
ATOM 725 O O . SER A 1 87 ? 9.781 -4.748 -5.090 1.00 92.94 87 SER A O 1
ATOM 727 N N . TYR A 1 88 ? 11.484 -3.507 -4.360 1.00 93.00 88 TYR A N 1
ATOM 728 C CA . TYR A 1 88 ? 10.916 -2.284 -4.945 1.00 93.00 88 TYR A CA 1
ATOM 729 C C . TYR A 1 88 ? 10.921 -2.327 -6.475 1.00 93.00 88 TYR A C 1
ATOM 731 O O . TYR A 1 88 ? 10.027 -1.769 -7.112 1.00 93.00 88 TYR A O 1
ATOM 739 N N . GLU A 1 89 ? 11.927 -2.991 -7.029 1.00 92.19 89 GLU A N 1
ATOM 740 C CA . GLU A 1 89 ? 12.141 -3.265 -8.438 1.00 92.19 89 GLU A CA 1
ATOM 741 C C . GLU A 1 89 ? 11.004 -4.144 -8.978 1.00 92.19 89 GLU A C 1
ATOM 743 O O . GLU A 1 89 ? 10.275 -3.715 -9.873 1.00 92.19 89 GLU A O 1
ATOM 748 N N . GLU A 1 90 ? 10.750 -5.299 -8.352 1.00 88.12 90 GLU A N 1
ATOM 749 C CA . GLU A 1 90 ? 9.666 -6.212 -8.745 1.00 88.12 90 GLU A CA 1
ATOM 750 C C . GLU A 1 90 ? 8.288 -5.564 -8.606 1.00 88.12 90 GLU A C 1
ATOM 752 O O . GLU A 1 90 ? 7.432 -5.731 -9.468 1.00 88.12 90 GLU A O 1
ATOM 757 N N . ILE A 1 91 ? 8.056 -4.770 -7.557 1.00 90.56 91 ILE A N 1
ATOM 758 C CA . ILE A 1 91 ? 6.796 -4.026 -7.415 1.00 90.56 91 ILE A CA 1
ATOM 759 C C . ILE A 1 91 ? 6.648 -2.996 -8.540 1.00 90.56 91 ILE A C 1
ATOM 761 O O . ILE A 1 91 ? 5.541 -2.784 -9.042 1.00 90.56 91 ILE A O 1
ATOM 765 N N . GLY A 1 92 ? 7.739 -2.350 -8.952 1.00 91.44 92 GLY A N 1
ATOM 766 C CA . GLY A 1 92 ? 7.750 -1.442 -10.097 1.00 91.44 92 GLY A CA 1
ATOM 767 C C . GLY A 1 92 ? 7.342 -2.152 -11.385 1.00 91.44 92 GLY A C 1
ATOM 768 O O . GLY A 1 92 ? 6.466 -1.666 -12.103 1.00 91.44 92 GLY A O 1
ATOM 769 N N . GLU A 1 93 ? 7.888 -3.344 -11.622 1.00 90.56 93 GLU A N 1
ATOM 770 C CA . GLU A 1 93 ? 7.507 -4.197 -12.749 1.00 90.56 93 GLU A CA 1
ATOM 771 C C . GLU A 1 93 ? 6.042 -4.643 -12.667 1.00 90.56 93 GLU A C 1
ATOM 773 O O . GLU A 1 93 ? 5.322 -4.553 -13.664 1.00 90.56 93 GLU A O 1
ATOM 778 N N . ILE A 1 94 ? 5.579 -5.072 -11.485 1.00 89.00 94 ILE A N 1
ATOM 779 C CA . ILE A 1 94 ? 4.200 -5.528 -11.245 1.00 89.00 94 ILE A CA 1
ATOM 780 C C . ILE A 1 94 ? 3.190 -4.406 -11.494 1.00 89.00 94 ILE A C 1
ATOM 782 O O . ILE A 1 94 ? 2.140 -4.612 -12.101 1.00 89.00 94 ILE A O 1
ATOM 786 N N . THR A 1 95 ? 3.511 -3.199 -11.035 1.00 87.81 95 THR A N 1
ATOM 787 C CA . THR A 1 95 ? 2.605 -2.043 -11.073 1.00 87.81 95 THR A CA 1
ATOM 788 C C . THR A 1 95 ? 2.850 -1.107 -12.255 1.00 87.81 95 THR A C 1
ATOM 790 O O . THR A 1 95 ? 2.251 -0.028 -12.314 1.00 87.81 95 THR A O 1
ATOM 793 N N . ASN A 1 96 ? 3.739 -1.491 -13.177 1.00 90.19 96 ASN A N 1
ATOM 794 C CA . ASN A 1 96 ? 4.183 -0.688 -14.317 1.00 90.19 96 ASN A CA 1
ATOM 795 C C . ASN A 1 96 ? 4.508 0.769 -13.922 1.00 90.19 96 ASN A C 1
ATOM 797 O O . ASN A 1 96 ? 3.995 1.726 -14.501 1.00 90.19 96 ASN A O 1
ATOM 801 N N . SER A 1 97 ? 5.278 0.937 -12.847 1.00 90.81 97 SER A N 1
ATOM 802 C CA . SER A 1 97 ? 5.586 2.231 -12.229 1.00 90.81 97 SER A CA 1
ATOM 803 C C . SER A 1 97 ? 7.072 2.325 -11.885 1.00 90.81 97 SER A C 1
ATOM 805 O O . SER A 1 97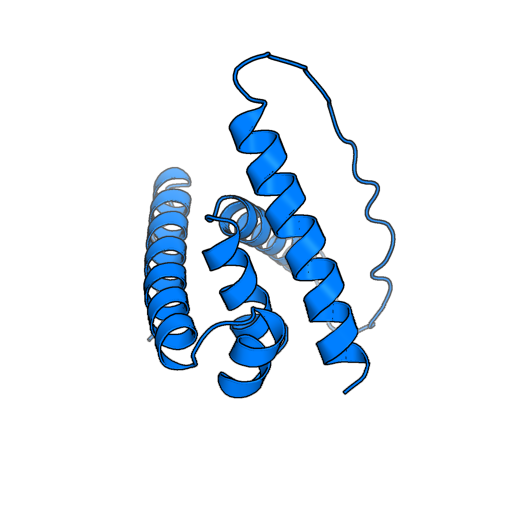 ? 7.716 1.317 -11.614 1.00 90.81 97 SER A O 1
ATOM 807 N N . SER A 1 98 ? 7.627 3.540 -11.838 1.00 94.31 98 SER A N 1
ATOM 808 C CA . SER A 1 98 ? 9.031 3.716 -11.444 1.00 94.31 98 SER A CA 1
ATOM 809 C C . SER A 1 98 ? 9.256 3.354 -9.971 1.00 94.31 98 SER A C 1
ATOM 811 O O . SER A 1 98 ? 8.375 3.545 -9.125 1.00 94.31 98 SER A O 1
ATOM 813 N N . ILE A 1 99 ? 10.474 2.920 -9.633 1.00 94.94 99 ILE A N 1
ATOM 814 C CA . ILE A 1 99 ? 10.890 2.629 -8.249 1.00 94.94 99 ILE A CA 1
ATOM 815 C C . ILE A 1 99 ? 10.637 3.839 -7.331 1.00 94.94 99 ILE A C 1
ATOM 817 O O . ILE A 1 99 ? 10.179 3.689 -6.197 1.00 94.94 99 ILE A O 1
ATOM 821 N N . GLY A 1 100 ? 10.874 5.061 -7.824 1.00 94.38 100 GLY A N 1
ATOM 822 C CA . GLY A 1 100 ? 10.584 6.294 -7.086 1.00 94.38 100 GLY A CA 1
ATOM 823 C C . GLY A 1 100 ? 9.094 6.456 -6.766 1.00 94.38 100 GLY A C 1
ATOM 824 O O . GLY A 1 100 ? 8.728 6.805 -5.639 1.00 94.38 100 GLY A O 1
ATOM 825 N N . THR A 1 101 ? 8.216 6.129 -7.720 1.00 93.88 101 THR A N 1
ATOM 826 C CA . THR A 1 101 ? 6.766 6.100 -7.491 1.00 93.88 101 THR A CA 1
ATOM 827 C C . THR A 1 101 ? 6.376 5.027 -6.476 1.00 93.88 101 THR A C 1
ATOM 829 O O . THR A 1 101 ? 5.569 5.317 -5.592 1.00 93.88 101 THR A O 1
ATOM 832 N N . VAL A 1 102 ? 6.964 3.828 -6.541 1.00 94.56 102 VAL A N 1
ATOM 833 C CA . VAL A 1 102 ? 6.715 2.749 -5.567 1.00 94.56 102 VAL A CA 1
ATOM 834 C C . VAL A 1 102 ? 7.089 3.195 -4.153 1.00 94.56 102 VAL A C 1
ATOM 836 O O . VAL A 1 102 ? 6.248 3.137 -3.256 1.00 94.56 102 VAL A O 1
ATOM 839 N N . LYS A 1 103 ? 8.304 3.723 -3.955 1.00 92.00 103 LYS A N 1
ATOM 840 C CA . LYS A 1 103 ? 8.781 4.220 -2.651 1.00 92.00 103 LYS A CA 1
ATOM 841 C C . LYS A 1 103 ? 7.872 5.319 -2.089 1.00 92.00 103 LYS A C 1
ATOM 843 O O . LYS A 1 103 ? 7.476 5.270 -0.923 1.00 92.00 103 LYS A O 1
ATOM 848 N N . SER A 1 104 ? 7.495 6.289 -2.926 1.00 96.31 104 SER A N 1
ATOM 849 C CA . SER A 1 104 ? 6.600 7.385 -2.531 1.00 96.31 104 SER A CA 1
ATOM 850 C C . SER A 1 104 ? 5.198 6.883 -2.166 1.00 96.31 104 SER A C 1
ATOM 852 O O . SER A 1 104 ? 4.662 7.249 -1.114 1.00 96.31 104 SER A O 1
ATOM 854 N N . ARG A 1 105 ? 4.615 5.990 -2.982 1.00 94.31 105 ARG A N 1
ATOM 855 C CA . ARG A 1 105 ? 3.311 5.371 -2.700 1.00 94.31 105 ARG A CA 1
ATOM 856 C C . ARG A 1 105 ? 3.347 4.572 -1.409 1.00 94.31 105 ARG A C 1
ATOM 858 O O . ARG A 1 105 ? 2.455 4.755 -0.593 1.00 94.31 105 ARG A O 1
ATOM 865 N N . LEU A 1 106 ? 4.374 3.756 -1.187 1.00 94.75 106 LEU A N 1
ATOM 866 C CA . LEU A 1 106 ? 4.497 2.939 0.017 1.00 94.75 106 LEU A CA 1
ATOM 867 C C . LEU A 1 106 ? 4.620 3.796 1.283 1.00 94.75 106 LEU A C 1
ATOM 869 O O . LEU A 1 106 ? 3.944 3.534 2.275 1.00 94.75 106 LEU A O 1
ATOM 873 N N . SER A 1 107 ? 5.413 4.871 1.241 1.00 92.94 107 SER A N 1
ATOM 874 C CA . SER A 1 107 ? 5.518 5.819 2.359 1.00 92.94 107 SER A CA 1
ATOM 875 C C . SER A 1 107 ? 4.158 6.433 2.715 1.00 92.94 107 SER A C 1
ATOM 877 O O . SER A 1 107 ? 3.748 6.442 3.879 1.00 92.94 107 SER A O 1
ATOM 879 N N . ARG A 1 108 ? 3.406 6.896 1.708 1.00 95.00 108 ARG A N 1
ATOM 880 C CA . ARG A 1 108 ? 2.056 7.453 1.902 1.00 95.00 108 ARG A CA 1
ATOM 881 C C . ARG A 1 108 ? 1.058 6.392 2.363 1.00 95.00 108 ARG A C 1
ATOM 883 O O . ARG A 1 108 ? 0.247 6.673 3.243 1.00 95.00 108 ARG A O 1
ATOM 890 N N . ALA A 1 109 ? 1.147 5.184 1.816 1.00 92.75 109 ALA A N 1
ATOM 891 C CA . ALA A 1 109 ? 0.311 4.048 2.173 1.00 92.75 109 ALA A CA 1
ATOM 892 C C . ALA A 1 109 ? 0.487 3.682 3.652 1.00 92.75 109 ALA A C 1
ATOM 894 O O . ALA A 1 109 ? -0.499 3.645 4.381 1.00 92.75 109 ALA A O 1
ATOM 895 N N . ARG A 1 110 ? 1.731 3.537 4.131 1.00 93.56 110 ARG A N 1
ATOM 896 C CA . ARG A 1 110 ? 2.035 3.249 5.544 1.00 93.56 110 ARG A CA 1
ATOM 897 C C . ARG A 1 110 ? 1.577 4.364 6.483 1.00 93.56 110 ARG A C 1
ATOM 899 O O . ARG A 1 110 ? 1.003 4.080 7.530 1.00 93.56 110 ARG A O 1
ATOM 906 N N . LYS A 1 111 ? 1.754 5.637 6.104 1.00 92.94 111 LYS A N 1
ATOM 907 C CA . LYS A 1 111 ? 1.206 6.775 6.872 1.00 92.94 111 LYS A CA 1
ATOM 908 C C . LYS A 1 111 ? -0.321 6.716 6.958 1.00 92.94 111 LYS A C 1
ATOM 910 O O . LYS A 1 111 ? -0.886 6.935 8.028 1.00 92.94 111 LYS A O 1
ATOM 915 N N . SER A 1 112 ? -0.987 6.412 5.844 1.00 92.12 112 SER A N 1
ATOM 916 C CA . SER A 1 112 ? -2.445 6.285 5.792 1.00 92.12 112 SER A CA 1
ATOM 917 C C . SER A 1 112 ? -2.947 5.100 6.618 1.00 92.12 112 SER A C 1
ATOM 919 O O . SER A 1 112 ? -3.918 5.262 7.355 1.00 92.12 112 SER A O 1
ATOM 921 N N . LEU A 1 113 ? -2.262 3.955 6.544 1.00 90.44 113 LEU A N 1
ATOM 922 C CA . LEU A 1 113 ? -2.550 2.766 7.340 1.00 90.44 113 LEU A CA 1
ATOM 923 C C . LEU A 1 113 ? -2.403 3.068 8.834 1.00 90.44 113 LEU A C 1
ATOM 925 O O . LEU A 1 113 ? -3.359 2.886 9.579 1.00 90.44 113 LEU A O 1
ATOM 929 N N . LYS A 1 114 ? -1.267 3.642 9.255 1.00 89.88 114 LYS A N 1
ATOM 930 C CA . LYS A 1 114 ? -1.034 4.051 10.648 1.00 89.88 114 LYS A CA 1
ATOM 931 C C . LYS A 1 114 ? -2.142 4.967 11.167 1.00 89.88 114 LYS A C 1
ATOM 933 O O . LYS A 1 114 ? -2.650 4.742 12.257 1.00 89.88 114 LYS A O 1
ATOM 938 N N . LYS A 1 115 ? -2.545 5.978 10.388 1.00 91.12 115 LYS A N 1
ATOM 939 C CA . LYS A 1 115 ? -3.625 6.900 10.778 1.00 91.12 115 LYS A CA 1
ATOM 940 C C . LYS A 1 115 ? -4.959 6.173 10.974 1.00 91.12 115 LYS A C 1
ATOM 942 O O . LYS A 1 115 ? -5.682 6.484 11.913 1.00 91.12 115 LYS A O 1
ATOM 947 N N . LYS A 1 116 ? -5.295 5.233 10.086 1.00 90.25 116 LYS A N 1
ATOM 948 C CA . LYS A 1 116 ? -6.536 4.454 10.189 1.00 90.25 116 LYS A CA 1
ATOM 949 C C . LYS A 1 116 ? -6.513 3.497 11.376 1.00 90.25 116 LYS A C 1
ATOM 951 O O . LYS A 1 116 ? -7.509 3.436 12.079 1.00 90.25 116 LYS A O 1
ATOM 956 N N . ILE A 1 117 ? -5.383 2.832 11.623 1.00 88.25 117 ILE A N 1
ATOM 957 C CA . ILE A 1 117 ? -5.191 1.992 12.809 1.00 88.25 117 ILE A CA 1
ATOM 958 C C . ILE A 1 117 ? -5.376 2.840 14.066 1.00 88.25 117 ILE A C 1
ATOM 960 O O . ILE A 1 117 ? -6.249 2.537 14.859 1.00 88.25 117 ILE A O 1
ATOM 964 N N . ILE A 1 118 ? -4.660 3.956 14.222 1.00 87.81 118 ILE A N 1
ATOM 965 C CA . ILE A 1 118 ? -4.803 4.801 15.421 1.00 87.81 118 ILE A CA 1
ATOM 966 C C . ILE A 1 118 ? -6.269 5.187 15.661 1.00 87.81 118 ILE A C 1
ATOM 968 O O . ILE A 1 118 ? -6.788 4.958 16.747 1.00 87.81 118 ILE A O 1
ATOM 972 N N . ARG A 1 119 ? -6.962 5.667 14.620 1.00 88.00 119 ARG A N 1
ATOM 973 C CA . ARG A 1 119 ? -8.381 6.033 14.712 1.00 88.00 119 ARG A CA 1
ATOM 974 C C . ARG A 1 119 ? -9.277 4.855 15.107 1.00 88.00 119 ARG A C 1
ATOM 976 O O . ARG A 1 119 ? -10.232 5.038 15.851 1.00 88.00 119 ARG A O 1
ATOM 983 N N . TYR A 1 120 ? -9.002 3.671 14.573 1.00 86.06 120 TYR A N 1
ATOM 984 C CA . TYR A 1 120 ? -9.751 2.459 14.883 1.00 86.06 120 TYR A CA 1
ATOM 985 C C . TYR A 1 120 ? -9.609 2.068 16.363 1.00 86.06 120 TYR A C 1
ATOM 987 O O . TYR A 1 120 ? -10.596 1.805 17.043 1.00 86.06 120 TYR A O 1
ATOM 995 N N . TRP A 1 121 ? -8.386 2.113 16.889 1.00 82.94 121 TRP A N 1
ATOM 996 C CA . TRP A 1 121 ? -8.103 1.796 18.289 1.00 82.94 121 TRP A CA 1
ATOM 997 C C . TRP A 1 121 ? -8.684 2.847 19.251 1.00 82.94 121 TRP A C 1
ATOM 999 O O . TRP A 1 121 ? -9.280 2.486 20.265 1.00 82.94 121 TRP A O 1
ATOM 1009 N N . GLU A 1 122 ? -8.626 4.134 18.885 1.00 84.12 122 GLU A N 1
ATOM 1010 C CA . GLU A 1 122 ? -9.308 5.219 19.611 1.00 84.12 122 GLU A CA 1
ATOM 1011 C C . GLU A 1 122 ? -10.820 4.968 19.730 1.00 84.12 122 GLU A C 1
ATOM 1013 O O . GLU A 1 122 ? -11.391 5.162 20.801 1.00 84.12 122 GLU A O 1
ATOM 1018 N N . GLN A 1 123 ? -11.470 4.484 18.664 1.00 83.44 123 GLN A N 1
ATOM 1019 C CA . GLN A 1 123 ? -12.901 4.150 18.676 1.00 83.44 123 GLN A CA 1
ATOM 1020 C C . GLN A 1 123 ? -13.233 2.963 19.586 1.00 83.44 123 GLN A C 1
ATOM 1022 O O . GLN A 1 123 ? -14.296 2.950 20.200 1.00 83.44 123 GLN A O 1
ATOM 1027 N N . LYS A 1 124 ? -12.322 1.993 19.711 1.00 81.50 124 LYS A N 1
ATOM 1028 C CA . LYS A 1 124 ? -12.456 0.865 20.644 1.00 81.50 124 LYS A CA 1
ATOM 1029 C C . LYS A 1 124 ? -12.118 1.219 22.099 1.00 81.50 124 LYS A C 1
ATOM 1031 O O . LYS A 1 124 ? -12.172 0.343 22.958 1.00 81.50 124 LYS A O 1
ATOM 1036 N N . GLY A 1 125 ? -11.752 2.469 22.398 1.00 74.56 125 GLY A N 1
ATOM 1037 C CA . GLY A 1 125 ? -11.332 2.880 23.743 1.00 74.56 125 GLY A CA 1
ATOM 1038 C C . GLY A 1 125 ? -9.996 2.266 24.181 1.00 74.56 125 GLY A C 1
ATOM 1039 O O . GLY A 1 125 ? -9.666 2.282 25.365 1.00 74.56 125 GLY A O 1
ATOM 1040 N N . GLN A 1 126 ? -9.216 1.725 23.242 1.00 69.38 126 GLN A N 1
ATOM 1041 C CA . GLN A 1 126 ? -7.924 1.100 23.502 1.00 69.38 126 GLN A CA 1
ATOM 1042 C C . GLN A 1 126 ? -6.816 2.020 22.980 1.00 69.38 126 GLN A C 1
ATOM 1044 O O . GLN A 1 126 ? -6.788 2.389 21.809 1.00 69.38 126 GLN A O 1
ATOM 1049 N N . THR A 1 127 ? -5.872 2.422 23.835 1.00 58.72 127 THR A N 1
ATOM 1050 C CA . THR A 1 127 ? -4.731 3.227 23.374 1.00 58.72 127 THR A CA 1
ATOM 1051 C C . THR A 1 127 ? -3.707 2.328 22.691 1.00 58.72 127 THR A C 1
ATOM 1053 O O . THR A 1 127 ? -3.126 1.433 23.303 1.00 58.72 127 THR A O 1
ATOM 1056 N N . PHE A 1 128 ? -3.468 2.569 21.402 1.00 56.09 128 PHE A N 1
ATOM 1057 C CA . PHE A 1 128 ? -2.477 1.830 20.626 1.00 56.09 128 PHE A CA 1
ATOM 1058 C C . PHE A 1 128 ? -1.057 2.146 21.130 1.00 56.09 128 PHE A C 1
ATOM 1060 O O . PHE A 1 128 ? -0.464 3.167 20.772 1.00 56.09 128 PHE A O 1
ATOM 1067 N N . ARG A 1 129 ? -0.496 1.275 21.979 1.00 55.06 129 ARG A N 1
ATOM 1068 C CA . ARG A 1 129 ? 0.921 1.316 22.365 1.00 55.06 129 ARG A CA 1
ATOM 1069 C C . ARG A 1 129 ? 1.746 0.581 21.312 1.00 55.06 129 ARG A C 1
ATOM 1071 O O . ARG A 1 129 ? 1.834 -0.640 21.325 1.00 55.06 129 ARG A O 1
ATOM 1078 N N . LEU A 1 130 ? 2.388 1.331 20.420 1.00 48.28 130 LEU A N 1
ATOM 1079 C CA . LEU A 1 130 ? 3.506 0.798 19.640 1.00 48.28 130 LEU A CA 1
ATOM 1080 C C . LEU A 1 130 ? 4.656 0.505 20.612 1.00 48.28 130 LEU A C 1
ATOM 1082 O O . LEU A 1 130 ? 5.224 1.452 21.164 1.00 48.28 130 LEU A O 1
ATOM 1086 N N . SER A 1 131 ? 5.003 -0.767 20.835 1.00 36.50 131 SER A N 1
ATOM 1087 C CA . SER A 1 131 ? 6.319 -1.074 21.403 1.00 36.50 131 SER A CA 1
ATOM 1088 C C . SER A 1 131 ? 7.373 -0.631 20.386 1.00 36.50 131 SER A C 1
ATOM 1090 O O . SER A 1 131 ? 7.231 -0.899 19.190 1.00 36.50 131 SER A O 1
ATOM 1092 N N . LYS A 1 132 ? 8.358 0.135 20.857 1.00 31.47 132 LYS A N 1
ATOM 1093 C CA . LYS A 1 132 ? 9.498 0.582 20.051 1.00 31.47 132 LYS A CA 1
ATOM 1094 C C . LYS A 1 132 ? 10.375 -0.588 19.635 1.00 31.47 132 LYS A C 1
ATOM 1096 O O . LYS A 1 132 ? 10.448 -1.553 20.425 1.00 31.47 132 LYS A O 1
#

Sequence (132 aa):
SFSTWLYRIATNVCLDELRRRNRKAVVPIHCQVTIDDEQYRNIPDLSYVPELVVQSKELQQEIQEIINSLNPQYRLVIILRDIQGYSYEEIGEITNSSIGTVKSRLSRARKSLKKKIIRYWEQKGQTFRLSK

pLDDT: mean 73.75, std 19.96, range [31.47, 96.31]

Secondary structure (DSSP, 8-state):
-HHHHHHHHHHHHHHHHHHHHHHHTTS------------------S---HHHHHHHHHHHHHHHHHHHTS-HHHHHHHIIIIIS---HHHHHHHTT--HHHHHHHHHHHHHHHHHHHHHHHHHTT-------

Solvent-accessible surface area (backbone atoms only — not comparable to full-atom values): 7961 Å² total; per-residue (Å²): 106,73,66,50,56,49,48,23,52,54,48,50,53,52,52,52,50,51,52,49,49,66,70,51,65,87,53,94,73,93,71,91,76,87,77,86,85,87,83,87,84,84,82,92,68,98,76,86,49,69,67,62,57,48,54,50,50,54,50,50,50,53,52,49,50,55,49,68,69,41,57,68,75,33,34,49,47,42,44,43,39,79,72,68,62,49,51,61,64,56,48,12,64,36,66,75,43,52,50,68,56,44,55,52,44,41,54,53,28,52,54,51,49,52,53,51,50,52,54,53,30,56,73,70,75,41,82,83,75,77,79,128

Mean predicted aligned error: 12.81 Å

Nearest PDB structures (foldseek):
  5wuq-assembly1_A  TM=8.625E-01  e=1.233E-04  Bacillus subtilis subsp. subtilis str. 168
  6jbq-assembly1_F  TM=5.206E-01  e=3.288E-05  Escherichia coli K-12
  6kon-assembly1_F  TM=5.202E-01  e=9.796E-05  Mycobacterium tuberculosis H37Rv
  8z6g-assembly3_F  TM=5.314E-01  e=2.190E-04  Pseudomonas aeruginosa
  8z6g-assembly1_B  TM=5.383E-01  e=3.673E-04  Pseudomonas aeruginosa

Radius of gyration: 17.68 Å; Cα contacts (8 Å, |Δi|>4): 69; chains: 1; bounding box: 39×35×39 Å

Foldseek 3Di:
DVVLVVLLVVLVVVVVVVVVCVVVVVDDDDDDDDDDDPDDDDDDDDPDDPVVVVVVVVVVVVLVVLLVPDDSLLSLLCCVPVPVNDDLVSSCSSPVHDSVVSVVSPVVSVVSSVVSVCVVCVVVVHHDDDDD